Protein AF-0000000074475387 (afdb_homodimer)

Solvent-accessible surface area (backbone atoms only — not comparable to full-atom values): 8051 Å² total; per-residue (Å²): 129,79,49,63,54,54,52,52,49,52,20,47,54,42,9,58,76,60,63,52,50,71,68,19,47,33,17,33,50,15,27,47,51,39,34,39,75,70,61,61,33,48,72,68,57,44,50,54,52,51,62,69,63,63,80,66,57,60,80,75,44,47,64,36,47,31,27,44,64,62,6,40,81,81,128,129,79,49,61,55,53,52,51,51,51,20,48,55,42,9,57,75,61,64,52,50,70,67,19,48,33,17,34,50,13,26,48,51,39,35,39,75,70,59,60,33,50,70,69,57,45,49,55,53,52,62,69,63,63,79,66,58,61,79,76,44,47,64,36,47,31,27,46,64,61,6,40,79,80,128

Secondary structure (DSSP, 8-state):
---HHHHHHHHHHHHHHTT--HHHH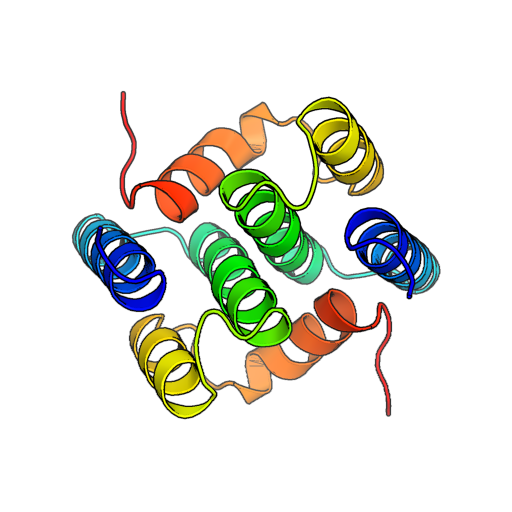HHHHHHHHHHHHTTSS-HHHHHHHHHHHT-S-THHHHHHHHHHHHSS---/---HHHHHHHHHHHHHHTT--HHHHHHHHHHHHHHHHHTSS-HHHHHHHHHHHT-S-THHHHHHHHHHHHSS---

Organism: NCBI:txid1188229

Radius of gyration: 14.06 Å; Cα contacts (8 Å, |Δi|>4): 196; chains: 2; bounding box: 32×36×33 Å

Foldseek 3Di:
DDQPLVVLVVVLVVCVVVVNDLVVLVVSLLVLVVCPVVVSDDPVSSVVSNVSSCNDDCVVCVQVVCCSPVNHDDD/DDQPLVVLVVVLVVCVVVVNDLVVLVVSLLVLVVCCVVVSDDPVSSVVSNVSSCNDDCVVCVQVVCCSPVNHDDD

pLDDT: mean 90.55, std 8.94, range [53.56, 97.25]

Structure (mmCIF, N/CA/C/O backbone):
data_AF-0000000074475387-model_v1
#
loop_
_entity.id
_entity.type
_entity.pdbx_description
1 polymer 'Uncharacterized protein'
#
loop_
_atom_site.group_PDB
_atom_site.id
_atom_site.type_symbol
_atom_site.label_atom_id
_atom_site.label_alt_id
_atom_site.label_comp_id
_atom_site.label_asym_id
_atom_site.label_entity_id
_atom_site.label_seq_id
_atom_site.pdbx_PDB_ins_code
_atom_site.Cartn_x
_atom_site.Cartn_y
_atom_site.Cartn_z
_atom_site.occupancy
_atom_site.B_iso_or_equiv
_atom_site.auth_seq_id
_atom_site.auth_comp_id
_atom_site.auth_asym_id
_atom_site.auth_atom_id
_atom_site.pdbx_PDB_model_num
ATOM 1 N N . MET A 1 1 ? 14.672 17.734 -2.783 1 54.09 1 MET A N 1
ATOM 2 C CA . MET A 1 1 ? 13.859 16.547 -3.039 1 54.09 1 MET A CA 1
ATOM 3 C C . MET A 1 1 ? 13.195 16.062 -1.757 1 54.09 1 MET A C 1
ATOM 5 O O . MET A 1 1 ? 13.867 15.867 -0.74 1 54.09 1 MET A O 1
ATOM 9 N N . ASP A 1 2 ? 11.828 16.203 -1.691 1 74.38 2 ASP A N 1
ATOM 10 C CA . ASP A 1 2 ? 11.195 15.914 -0.413 1 74.38 2 ASP A CA 1
ATOM 11 C C . ASP A 1 2 ? 11.391 14.445 -0.029 1 74.38 2 ASP A C 1
ATOM 13 O O . ASP A 1 2 ? 11.508 13.578 -0.899 1 74.38 2 ASP A O 1
ATOM 17 N N . SER A 1 3 ? 11.734 14.234 1.203 1 92.5 3 SER A N 1
ATOM 18 C CA . SER A 1 3 ? 11.867 12.867 1.689 1 92.5 3 SER A CA 1
ATOM 19 C C . SER A 1 3 ? 10.586 12.07 1.445 1 92.5 3 SER A C 1
ATOM 21 O O . SER A 1 3 ? 9.516 12.641 1.266 1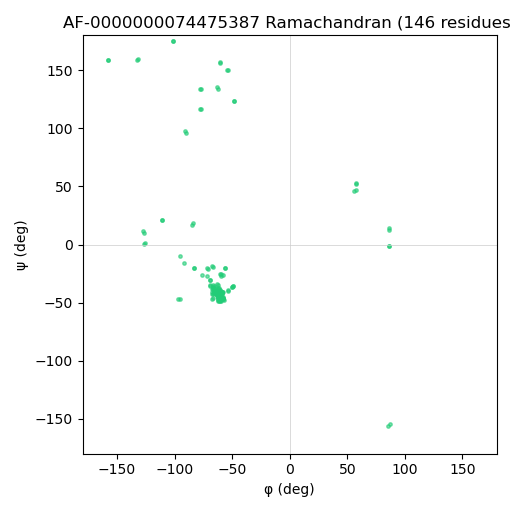 92.5 3 SER A O 1
ATOM 23 N N . VAL A 1 4 ? 10.797 10.797 1.271 1 94.94 4 VAL A N 1
ATOM 24 C CA . VAL A 1 4 ? 9.641 9.922 1.114 1 94.94 4 VAL A CA 1
ATOM 25 C C . VAL A 1 4 ? 8.641 10.18 2.236 1 94.94 4 VAL A C 1
ATOM 27 O O . VAL A 1 4 ? 7.426 10.195 2.004 1 94.94 4 VAL A O 1
ATOM 30 N N . PHE A 1 5 ? 9.156 10.453 3.42 1 96.94 5 PHE A N 1
ATOM 31 C CA . PHE A 1 5 ? 8.289 10.75 4.555 1 96.94 5 PHE A CA 1
ATOM 32 C C . PHE A 1 5 ? 7.449 11.992 4.285 1 96.94 5 PHE A C 1
ATOM 34 O O . PHE A 1 5 ? 6.234 11.992 4.5 1 96.94 5 PHE A O 1
ATOM 41 N N . ASP A 1 6 ? 8.07 12.992 3.855 1 96.25 6 ASP A N 1
ATOM 42 C CA . ASP A 1 6 ? 7.363 14.242 3.605 1 96.25 6 ASP A CA 1
ATOM 43 C C . ASP A 1 6 ? 6.297 14.07 2.529 1 96.25 6 ASP A C 1
ATOM 45 O O . ASP A 1 6 ? 5.207 14.641 2.627 1 96.25 6 ASP A O 1
ATOM 49 N N . GLU A 1 7 ? 6.625 13.328 1.502 1 95.5 7 GLU A N 1
ATOM 50 C CA . GLU A 1 7 ? 5.684 13.062 0.42 1 95.5 7 GLU A CA 1
ATOM 51 C C . GLU A 1 7 ? 4.457 12.305 0.929 1 95.5 7 GLU A C 1
ATOM 53 O O . GLU A 1 7 ? 3.322 12.672 0.615 1 95.5 7 GLU A O 1
ATOM 58 N N . LEU A 1 8 ? 4.688 11.336 1.703 1 97 8 LEU A N 1
ATOM 59 C CA . LEU A 1 8 ? 3.596 10.547 2.268 1 97 8 LEU A CA 1
ATOM 60 C C . LEU A 1 8 ? 2.762 11.383 3.23 1 97 8 LEU A C 1
ATOM 62 O O . LEU A 1 8 ? 1.532 11.305 3.223 1 97 8 LEU A O 1
ATOM 66 N N . LEU A 1 9 ? 3.494 12.133 4.012 1 97.06 9 LEU A N 1
ATOM 67 C CA . LEU A 1 9 ? 2.793 12.969 4.977 1 97.06 9 LEU A CA 1
ATOM 68 C C . LEU A 1 9 ? 1.895 13.977 4.27 1 97.06 9 LEU A C 1
ATOM 70 O O . LEU A 1 9 ? 0.731 14.148 4.641 1 97.06 9 LEU A O 1
ATOM 74 N N . GLU A 1 10 ? 2.387 14.602 3.289 1 96.19 10 GLU A N 1
ATOM 75 C CA . GLU A 1 10 ? 1.607 15.586 2.537 1 96.19 10 GLU A CA 1
ATOM 76 C C . GLU A 1 10 ? 0.391 14.938 1.882 1 96.19 10 GLU A C 1
ATOM 78 O O . GLU A 1 10 ? -0.71 15.492 1.922 1 96.19 10 GLU A O 1
ATOM 83 N N . THR A 1 11 ? 0.598 13.836 1.251 1 96.5 11 THR A N 1
ATOM 84 C CA . THR A 1 11 ? -0.496 13.109 0.614 1 96.5 11 THR A CA 1
ATOM 85 C C . THR A 1 11 ? -1.576 12.758 1.633 1 96.5 11 THR A C 1
ATOM 87 O O . THR A 1 11 ? -2.768 12.93 1.369 1 96.5 11 THR A O 1
ATOM 90 N N . LEU A 1 12 ? -1.196 12.25 2.764 1 96.81 12 LEU A N 1
ATOM 91 C CA . LEU A 1 12 ? -2.123 11.836 3.812 1 96.81 12 LEU A CA 1
ATOM 92 C C . LEU A 1 12 ? -2.932 13.023 4.32 1 96.81 12 LEU A C 1
ATOM 94 O O . LEU A 1 12 ? -4.156 12.945 4.445 1 96.81 12 LEU A O 1
ATOM 98 N N . GLU A 1 13 ? -2.234 14.07 4.594 1 96.38 13 GLU A N 1
ATOM 99 C CA . GLU A 1 13 ? -2.92 15.258 5.102 1 96.38 13 GLU A CA 1
ATOM 100 C C . GLU A 1 13 ? -3.912 15.805 4.078 1 96.38 13 GLU A C 1
ATOM 102 O O . GLU A 1 13 ? -5.031 16.188 4.434 1 96.38 13 GLU A O 1
ATOM 107 N N . THR A 1 14 ? -3.473 15.836 2.814 1 96.19 14 THR A N 1
ATOM 108 C CA . THR A 1 14 ? -4.383 16.234 1.747 1 96.19 14 THR A CA 1
ATOM 109 C C . THR A 1 14 ? -5.586 15.305 1.683 1 96.19 14 THR A C 1
ATOM 111 O O . THR A 1 14 ? -6.727 15.766 1.6 1 96.19 14 THR A O 1
ATOM 114 N N . GLY A 1 15 ? -5.336 14.016 1.697 1 95.38 15 GLY A N 1
ATOM 115 C CA . GLY A 1 15 ? -6.406 13.031 1.661 1 95.38 15 GLY A CA 1
ATOM 116 C C . GLY A 1 15 ? -7.391 13.18 2.805 1 95.38 15 GLY A C 1
ATOM 117 O O . GLY A 1 15 ? -8.602 13.102 2.6 1 95.38 15 GLY A O 1
ATOM 118 N N . LEU A 1 16 ? -6.84 13.352 3.986 1 93.81 16 LEU A N 1
ATOM 119 C CA . LEU A 1 16 ? -7.699 13.5 5.156 1 93.81 16 LEU A CA 1
ATOM 120 C C . LEU A 1 16 ? -8.555 14.758 5.055 1 93.81 16 LEU A C 1
ATOM 122 O O . LEU A 1 16 ? -9.734 14.742 5.418 1 93.81 16 LEU A O 1
ATOM 126 N N . SER A 1 17 ? -8.008 15.789 4.547 1 95 17 SER A N 1
ATOM 127 C CA . SER A 1 17 ? -8.75 17.031 4.359 1 95 17 SER A CA 1
ATOM 128 C C . SER A 1 17 ? -9.852 16.859 3.314 1 95 17 SER A C 1
ATOM 130 O O . SER A 1 17 ? -10.812 17.625 3.287 1 95 17 SER A O 1
ATOM 132 N N . HIS A 1 18 ? -9.781 15.875 2.496 1 94.25 18 HIS A N 1
ATOM 133 C CA . HIS A 1 18 ? -10.766 15.609 1.452 1 94.25 18 HIS A CA 1
ATOM 134 C C . HIS A 1 18 ? -11.57 14.352 1.764 1 94.25 18 HIS A C 1
ATOM 136 O O . HIS A 1 18 ? -12.117 13.719 0.857 1 94.25 18 HIS A O 1
ATOM 142 N N . ASN A 1 19 ? -11.617 13.953 2.955 1 92.25 19 ASN A N 1
ATOM 143 C CA . ASN A 1 19 ? -12.414 12.828 3.432 1 92.25 19 ASN A CA 1
ATOM 144 C C . ASN A 1 19 ? -12.062 11.539 2.697 1 92.25 19 ASN A C 1
ATOM 146 O O . ASN A 1 19 ? -12.945 10.836 2.205 1 92.25 19 ASN A O 1
ATOM 150 N N . MET A 1 20 ? -10.797 11.211 2.672 1 93.38 20 MET A N 1
ATOM 151 C CA . MET A 1 20 ? -10.312 9.969 2.07 1 93.38 20 MET A CA 1
ATOM 152 C C . MET A 1 20 ? -11.133 8.781 2.555 1 93.38 20 MET A C 1
ATOM 154 O O . MET A 1 20 ? -11.258 8.555 3.76 1 93.38 20 MET A O 1
ATOM 158 N N . PRO A 1 21 ? -11.672 8.094 1.581 1 91.62 21 PRO A N 1
ATOM 159 C CA . PRO A 1 21 ? -12.438 6.906 1.966 1 91.62 21 PRO A CA 1
ATOM 160 C C . PRO A 1 21 ? -11.594 5.867 2.697 1 91.62 21 PRO A C 1
ATOM 162 O O . PRO A 1 21 ? -10.375 5.809 2.506 1 91.62 21 PRO A O 1
ATOM 165 N N . GLU A 1 22 ? -12.258 5.02 3.469 1 90.44 22 GLU A N 1
ATOM 166 C CA . GLU A 1 22 ? -11.586 4.008 4.273 1 90.44 22 GLU A CA 1
ATOM 167 C C . GLU A 1 22 ? -10.758 3.068 3.396 1 90.44 22 GLU A C 1
ATOM 169 O O . GLU A 1 22 ? -9.625 2.725 3.74 1 90.44 22 GLU A O 1
ATOM 174 N N . GLN A 1 23 ? -11.312 2.676 2.297 1 90.38 23 GLN A N 1
ATOM 175 C CA . GLN A 1 23 ? -10.602 1.759 1.412 1 90.38 23 GLN A CA 1
ATOM 176 C C . GLN A 1 23 ? -9.312 2.387 0.886 1 90.38 23 GLN A C 1
ATOM 178 O O . GLN A 1 23 ? -8.305 1.7 0.72 1 90.38 23 GLN A O 1
ATOM 183 N N . ALA A 1 24 ? -9.289 3.68 0.65 1 93.81 24 ALA A N 1
ATOM 184 C CA . ALA A 1 24 ? -8.086 4.383 0.218 1 93.81 24 ALA A CA 1
ATOM 185 C C . ALA A 1 24 ? -7.051 4.441 1.34 1 93.81 24 ALA A C 1
ATOM 187 O O . ALA A 1 24 ? -5.844 4.41 1.085 1 93.81 24 ALA A O 1
ATOM 188 N N . LYS A 1 25 ? -7.59 4.461 2.518 1 94.06 25 LYS A N 1
ATOM 189 C CA . LYS A 1 25 ? -6.684 4.449 3.66 1 94.06 25 LYS A CA 1
ATOM 190 C C . LYS A 1 25 ? -5.926 3.127 3.748 1 94.06 25 LYS A C 1
ATOM 192 O O . LYS A 1 25 ? -4.754 3.102 4.125 1 94.06 25 LYS A O 1
ATOM 197 N N . PHE A 1 26 ? -6.562 2.098 3.395 1 93.94 26 PHE A N 1
ATOM 198 C CA . PHE A 1 26 ? -5.883 0.807 3.371 1 93.94 26 PHE A CA 1
ATOM 199 C C . PHE A 1 26 ? -4.793 0.786 2.305 1 93.94 26 PHE A C 1
ATOM 201 O O . PHE A 1 26 ? -3.707 0.253 2.533 1 93.94 26 PHE A O 1
ATOM 208 N N . ILE A 1 27 ? -5.141 1.374 1.186 1 95.81 27 ILE A N 1
ATOM 209 C CA . ILE A 1 27 ? -4.125 1.465 0.143 1 95.81 27 ILE A CA 1
ATOM 210 C C . ILE A 1 27 ? -2.939 2.283 0.647 1 95.81 27 ILE A C 1
ATOM 212 O O . ILE A 1 27 ? -1.784 1.896 0.46 1 95.81 27 ILE A O 1
ATOM 216 N N . PHE A 1 28 ? -3.238 3.309 1.305 1 96.69 28 PHE A N 1
ATOM 217 C CA . PHE A 1 28 ? -2.178 4.164 1.82 1 96.69 28 PHE A CA 1
ATOM 218 C C . PHE A 1 28 ? -1.34 3.426 2.857 1 96.69 28 PHE A C 1
ATOM 220 O O . PHE A 1 28 ? -0.122 3.607 2.924 1 96.69 28 PHE A O 1
ATOM 227 N N . LEU A 1 29 ? -1.982 2.6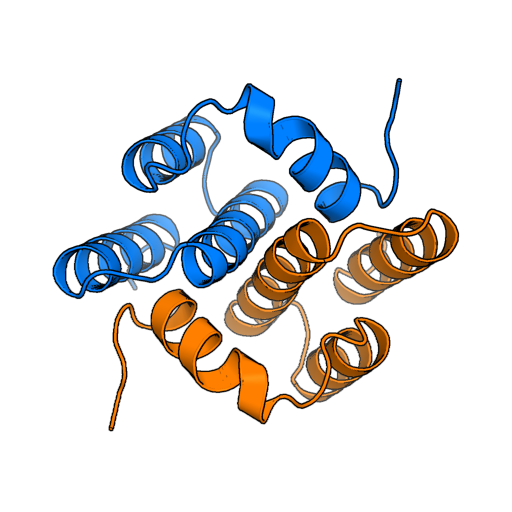64 3.688 1 95.81 29 LEU A N 1
ATOM 228 C CA . LEU A 1 29 ? -1.258 1.839 4.648 1 95.81 29 LEU A CA 1
ATOM 229 C C . LEU A 1 29 ? -0.23 0.96 3.943 1 95.81 29 LEU A C 1
ATOM 231 O O . LEU A 1 29 ? 0.884 0.779 4.441 1 95.81 29 LEU A O 1
ATOM 235 N N . GLY A 1 30 ? -0.582 0.446 2.832 1 96.38 30 GLY A N 1
ATOM 236 C CA . GLY A 1 30 ? 0.351 -0.335 2.033 1 96.38 30 GLY A CA 1
ATOM 237 C C . GLY A 1 30 ? 1.567 0.457 1.594 1 96.38 30 GLY A C 1
ATOM 238 O O . GLY A 1 30 ? 2.686 -0.063 1.594 1 96.38 30 GLY A O 1
ATOM 239 N N . ARG A 1 31 ? 1.316 1.689 1.212 1 97.25 31 ARG A N 1
ATOM 240 C CA . ARG A 1 31 ? 2.426 2.555 0.825 1 97.25 31 ARG A CA 1
ATOM 241 C C . ARG A 1 31 ? 3.391 2.762 1.988 1 97.25 31 ARG A C 1
ATOM 243 O O . ARG A 1 31 ? 4.609 2.697 1.812 1 97.25 31 ARG A O 1
ATOM 250 N N . ILE A 1 32 ? 2.846 2.969 3.119 1 96.19 32 ILE A N 1
ATOM 251 C CA . ILE A 1 32 ? 3.658 3.158 4.316 1 96.19 32 ILE A CA 1
ATOM 252 C C . ILE A 1 32 ? 4.504 1.913 4.566 1 96.19 32 ILE A C 1
ATOM 254 O O . ILE A 1 32 ? 5.719 2.01 4.77 1 96.19 32 ILE A O 1
ATOM 258 N N . PHE A 1 33 ? 3.883 0.812 4.52 1 95.31 33 PHE A N 1
ATOM 259 C CA . PHE A 1 33 ? 4.559 -0.449 4.801 1 95.31 33 PHE A CA 1
ATOM 260 C C . PHE A 1 33 ? 5.68 -0.697 3.799 1 95.31 33 PHE A C 1
ATOM 262 O O . PHE A 1 33 ? 6.773 -1.123 4.176 1 95.31 33 PHE A O 1
ATOM 269 N N . GLU A 1 34 ? 5.414 -0.444 2.555 1 96.56 34 GLU A N 1
ATOM 270 C CA . GLU A 1 34 ? 6.426 -0.67 1.529 1 96.56 34 GLU A CA 1
ATOM 271 C C . GLU A 1 34 ? 7.605 0.282 1.7 1 96.56 34 GLU A C 1
ATOM 273 O O . GLU A 1 34 ? 8.766 -0.129 1.589 1 96.56 34 GLU A O 1
ATOM 278 N N . ALA A 1 35 ? 7.332 1.501 1.996 1 96.5 35 ALA A N 1
ATOM 279 C CA . ALA A 1 35 ? 8.391 2.48 2.236 1 96.5 35 ALA A CA 1
ATOM 280 C C . ALA A 1 35 ? 9.25 2.078 3.43 1 96.5 35 ALA A C 1
ATOM 282 O O . ALA A 1 35 ? 10.469 2.24 3.406 1 96.5 35 ALA A O 1
ATOM 283 N N . LEU A 1 36 ? 8.594 1.532 4.414 1 95.94 36 LEU A N 1
ATOM 284 C CA . LEU A 1 36 ? 9.305 1.063 5.602 1 95.94 36 LEU A CA 1
ATOM 285 C C . LEU A 1 36 ? 10.195 -0.13 5.266 1 95.94 36 LEU A C 1
ATOM 287 O O . LEU A 1 36 ? 11.359 -0.169 5.656 1 95.94 36 LEU A O 1
ATOM 291 N N . SER A 1 37 ? 9.609 -1.021 4.559 1 93.69 37 SER A N 1
ATOM 292 C CA . SER A 1 37 ? 10.32 -2.242 4.203 1 93.69 37 SER A CA 1
ATOM 293 C C . SER A 1 37 ? 11.57 -1.936 3.387 1 93.69 37 SER A C 1
ATOM 295 O O . SER A 1 37 ? 12.562 -2.666 3.459 1 93.69 37 SER A O 1
ATOM 297 N N . ARG A 1 38 ? 11.516 -0.812 2.721 1 94.12 38 ARG A N 1
ATOM 298 C CA . ARG A 1 38 ? 12.625 -0.447 1.844 1 94.12 38 ARG A CA 1
ATOM 299 C C . ARG A 1 38 ? 13.609 0.468 2.562 1 94.12 38 ARG A C 1
ATOM 301 O O . ARG A 1 38 ? 14.656 0.814 2.012 1 94.12 38 ARG A O 1
ATOM 308 N N . GLY A 1 39 ? 13.219 0.913 3.688 1 93.62 39 GLY A N 1
ATOM 309 C CA . GLY A 1 39 ? 14.102 1.755 4.477 1 93.62 39 GLY A CA 1
ATOM 310 C C . GLY A 1 39 ? 14.008 3.225 4.113 1 93.62 39 GLY A C 1
ATOM 311 O O . GLY A 1 39 ? 14.883 4.016 4.477 1 93.62 39 GLY A O 1
ATOM 312 N N . ASP A 1 40 ? 12.953 3.568 3.375 1 95.62 40 ASP A N 1
ATOM 313 C CA . ASP A 1 40 ? 12.758 4.961 2.982 1 95.62 40 ASP A CA 1
ATOM 314 C C . ASP A 1 40 ? 12.234 5.793 4.152 1 95.62 40 ASP A C 1
ATOM 316 O O . ASP A 1 40 ? 12.391 7.016 4.168 1 95.62 40 ASP A O 1
ATOM 320 N N . ILE A 1 41 ? 11.586 5.105 5.008 1 97 41 ILE A N 1
ATOM 321 C CA . ILE A 1 41 ? 11.156 5.703 6.27 1 97 41 ILE A CA 1
ATOM 322 C C . ILE A 1 41 ? 11.508 4.77 7.426 1 97 41 ILE A C 1
ATOM 324 O O . ILE A 1 41 ? 11.742 3.576 7.219 1 97 41 ILE A O 1
ATOM 328 N N . ASP A 1 42 ? 11.578 5.352 8.57 1 97.06 42 ASP A N 1
ATOM 329 C CA . ASP A 1 42 ? 11.875 4.512 9.719 1 97.06 42 ASP A CA 1
ATOM 330 C C . ASP A 1 42 ? 10.609 4.195 10.516 1 97.06 42 ASP A C 1
ATOM 332 O O . ASP A 1 42 ? 9.516 4.625 10.156 1 97.06 42 ASP A O 1
ATOM 336 N N . ASN A 1 43 ? 10.805 3.352 11.508 1 96.44 43 ASN A N 1
ATOM 337 C CA . ASN A 1 43 ? 9.672 2.873 12.289 1 96.44 43 ASN A CA 1
ATOM 338 C C . ASN A 1 43 ? 8.906 4.027 12.93 1 96.44 43 ASN A C 1
ATOM 340 O O . ASN A 1 43 ? 7.68 4.004 12.992 1 96.44 43 ASN A O 1
ATOM 344 N N . LYS A 1 44 ? 9.656 4.969 13.422 1 97.06 44 LYS A N 1
ATOM 345 C CA . LYS A 1 44 ? 9.016 6.117 14.062 1 97.06 44 LYS A CA 1
ATOM 346 C C . LYS A 1 44 ? 8.141 6.883 13.07 1 97.06 44 LYS A C 1
ATOM 348 O O . LYS A 1 44 ? 7.012 7.254 13.383 1 97.06 44 LYS A O 1
ATOM 353 N N . GLN A 1 45 ? 8.719 7.086 11.938 1 97.12 45 GLN A N 1
ATOM 354 C CA . GLN A 1 45 ? 8 7.773 10.867 1 97.12 45 GLN A CA 1
ATOM 355 C C . GLN A 1 45 ? 6.77 6.977 10.438 1 97.12 45 GLN A C 1
ATOM 357 O O . GLN A 1 45 ? 5.695 7.547 10.242 1 97.12 45 GLN A O 1
ATOM 362 N N . ALA A 1 46 ? 6.906 5.719 10.297 1 95.62 46 ALA A N 1
ATOM 363 C CA . ALA A 1 46 ? 5.793 4.855 9.914 1 95.62 46 ALA A CA 1
ATOM 364 C C . ALA A 1 46 ? 4.66 4.934 10.93 1 95.62 46 ALA A C 1
ATOM 366 O O . ALA A 1 46 ? 3.492 5.07 10.562 1 95.62 46 ALA A O 1
ATOM 367 N N . ILE A 1 47 ? 5.008 4.883 12.188 1 93.94 47 ILE A N 1
ATOM 368 C CA . ILE A 1 47 ? 4.023 4.934 13.266 1 93.94 47 ILE A CA 1
ATOM 369 C C . ILE A 1 47 ? 3.277 6.266 13.219 1 93.94 47 ILE A C 1
ATOM 371 O O . ILE A 1 47 ? 2.057 6.305 13.391 1 93.94 47 ILE A O 1
ATOM 375 N N . GLN A 1 48 ? 3.969 7.301 13.031 1 95.12 48 GLN A N 1
ATOM 376 C CA . GLN A 1 48 ? 3.346 8.617 12.938 1 95.12 48 GLN A CA 1
ATOM 377 C C . GLN A 1 48 ? 2.309 8.656 11.82 1 95.12 48 GLN A C 1
ATOM 379 O O . GLN A 1 48 ? 1.212 9.188 12 1 95.12 48 GLN A O 1
ATOM 384 N N . LEU A 1 49 ? 2.643 8.188 10.703 1 95.69 49 LEU A N 1
ATOM 385 C CA . LEU A 1 49 ? 1.736 8.164 9.555 1 95.69 49 LEU A CA 1
ATOM 386 C C . LEU A 1 49 ? 0.527 7.281 9.844 1 95.69 49 LEU A C 1
ATOM 388 O O . LEU A 1 49 ? -0.606 7.652 9.531 1 95.69 49 LEU A O 1
ATOM 392 N N . GLU A 1 50 ? 0.75 6.117 10.438 1 93.38 50 GLU A N 1
ATOM 393 C CA . GLU A 1 50 ? -0.329 5.188 10.75 1 93.38 50 GLU A CA 1
ATOM 394 C C . GLU A 1 50 ? -1.321 5.805 11.734 1 93.38 50 GLU A C 1
ATOM 396 O O . GLU A 1 50 ? -2.533 5.625 11.594 1 93.38 50 GLU A O 1
ATOM 401 N N . GLU A 1 51 ? -0.815 6.41 12.703 1 91.88 51 GLU A N 1
ATOM 402 C CA . GLU A 1 51 ? -1.673 7.062 13.688 1 91.88 51 GLU A CA 1
ATOM 403 C C . GLU A 1 51 ? -2.562 8.117 13.031 1 91.88 51 GLU A C 1
ATOM 405 O O . GLU A 1 51 ? -3.742 8.234 13.367 1 91.88 51 GLU A O 1
ATOM 410 N N . LYS A 1 52 ? -2 8.812 12.156 1 93.62 52 LYS A N 1
ATOM 411 C CA . LYS A 1 52 ? -2.756 9.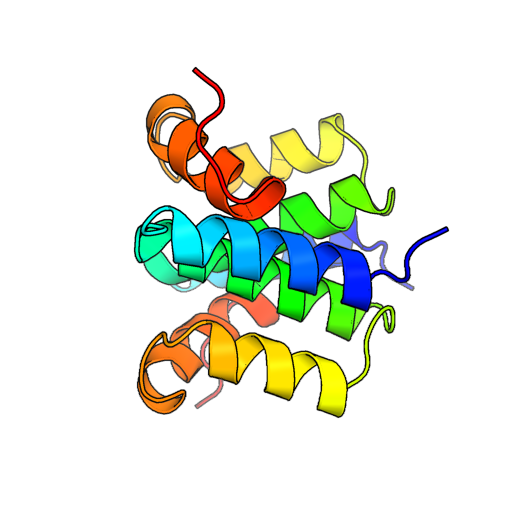867 11.477 1 93.62 52 LYS A CA 1
ATOM 412 C C . LYS A 1 52 ? -3.82 9.273 10.562 1 93.62 52 LYS A C 1
ATOM 414 O O . LYS A 1 52 ? -4.859 9.891 10.32 1 93.62 52 LYS A O 1
ATOM 419 N N . LEU A 1 53 ? -3.5 8.156 9.984 1 92.06 53 LEU A N 1
ATOM 420 C CA . LEU A 1 53 ? -4.402 7.477 9.062 1 92.06 53 LEU A CA 1
ATOM 421 C C . LEU A 1 53 ? -5.719 7.121 9.75 1 92.06 53 LEU A C 1
ATOM 423 O O . LEU A 1 53 ? -6.754 6.996 9.094 1 92.06 53 LEU A O 1
ATOM 427 N N . ALA A 1 54 ? -5.844 6.926 10.977 1 82.19 54 ALA A N 1
ATOM 428 C CA . ALA A 1 54 ? -7.047 6.742 11.789 1 82.19 54 ALA A CA 1
ATOM 429 C C . ALA A 1 54 ? -7.875 5.562 11.281 1 82.19 54 ALA A C 1
ATOM 431 O O . ALA A 1 54 ? -9.078 5.691 11.07 1 82.19 54 ALA A O 1
ATOM 432 N N . LEU A 1 55 ? -7.223 4.461 11.031 1 85.19 55 LEU A N 1
ATOM 433 C CA . LEU A 1 55 ? -7.93 3.252 10.617 1 85.19 55 LEU A CA 1
ATOM 434 C C . LEU A 1 55 ? -8.438 2.48 11.828 1 85.19 55 LEU A C 1
ATOM 436 O O . LEU A 1 55 ? -8.922 1.355 11.695 1 85.19 55 LEU A O 1
ATOM 440 N N . GLY A 1 56 ? -8.492 3.068 12.922 1 74.56 56 GLY A N 1
ATOM 441 C CA . GLY A 1 56 ? -8.906 2.371 14.125 1 74.56 56 GLY A CA 1
ATOM 442 C C . GLY A 1 56 ? -7.766 1.668 14.836 1 74.56 56 GLY A C 1
ATOM 443 O O . GLY A 1 56 ? -6.602 2.039 14.664 1 74.56 56 GLY A O 1
ATOM 444 N N . GLU A 1 57 ? -8.141 0.683 15.547 1 72.5 57 GLU A N 1
ATOM 445 C CA . GLU A 1 57 ? -7.109 -0.023 16.297 1 72.5 57 GLU A CA 1
ATOM 446 C C . GLU A 1 57 ? -6.305 -0.958 15.398 1 72.5 57 GLU A C 1
ATOM 448 O O . GLU A 1 57 ? -6.867 -1.617 14.523 1 72.5 57 GLU A O 1
ATOM 453 N N . ARG A 1 58 ? -5.043 -0.852 15.594 1 71.06 58 ARG A N 1
ATOM 454 C CA . ARG A 1 58 ? -4.121 -1.657 14.797 1 71.06 58 ARG A CA 1
ATOM 455 C C . ARG A 1 58 ? -4.535 -3.123 14.789 1 71.06 58 ARG A C 1
ATOM 457 O O . ARG A 1 58 ? -4.418 -3.805 13.773 1 71.06 58 ARG A O 1
ATOM 464 N N . LYS A 1 59 ? -5.027 -3.461 15.922 1 74.31 59 LYS A N 1
ATOM 465 C CA . LYS A 1 59 ? -5.453 -4.852 16.047 1 74.31 59 LYS A CA 1
ATOM 466 C C . LYS A 1 59 ? -6.473 -5.215 14.969 1 74.31 59 LYS A C 1
ATOM 468 O O . LYS A 1 59 ? -6.527 -6.363 14.523 1 74.31 59 LYS A O 1
ATOM 473 N N . GLN A 1 60 ? -7.027 -4.223 14.484 1 75.44 60 GLN A N 1
ATOM 474 C CA . GLN A 1 60 ? -8.109 -4.461 13.531 1 75.44 60 GLN A CA 1
ATOM 475 C C . GLN A 1 60 ? -7.562 -4.715 12.133 1 75.44 60 GLN A C 1
ATOM 477 O O . GLN A 1 60 ? -8.227 -5.344 11.305 1 75.44 60 GLN A O 1
ATOM 482 N N . TYR A 1 61 ? -6.281 -4.227 12.023 1 83.44 61 TYR A N 1
ATOM 483 C CA . TYR A 1 61 ? -5.82 -4.414 10.656 1 83.44 61 TYR A CA 1
ATOM 484 C C . TYR A 1 61 ? -4.484 -5.152 10.625 1 83.44 61 TYR A C 1
ATOM 486 O O . TYR A 1 61 ? -3.863 -5.277 9.57 1 83.44 61 TYR A O 1
ATOM 494 N N . GLU A 1 62 ? -4.125 -5.633 11.766 1 85.88 62 GLU A N 1
ATOM 495 C CA . GLU A 1 62 ? -2.881 -6.391 11.844 1 85.88 62 GLU A CA 1
ATOM 496 C C . GLU A 1 62 ? -2.934 -7.641 10.969 1 85.88 62 GLU A C 1
ATOM 498 O O . GLU A 1 62 ? -1.953 -7.98 10.305 1 85.88 62 GLU A O 1
ATOM 503 N N . ILE A 1 63 ? -4.062 -8.258 11.078 1 87.44 63 ILE A N 1
ATOM 504 C CA . ILE A 1 63 ? -4.246 -9.461 10.273 1 87.44 63 ILE A CA 1
ATOM 505 C C . ILE A 1 63 ? -4.133 -9.117 8.789 1 87.44 63 ILE A C 1
ATOM 507 O O . ILE A 1 63 ? -3.496 -9.836 8.023 1 87.44 63 ILE A O 1
ATOM 511 N N . LEU A 1 64 ? -4.652 -8.008 8.406 1 91.88 64 LEU A N 1
ATOM 512 C CA . LEU A 1 64 ? -4.609 -7.562 7.023 1 91.88 64 LEU A CA 1
ATOM 513 C C . LEU A 1 64 ? -3.178 -7.246 6.598 1 91.88 64 LEU A C 1
ATOM 515 O O . LEU A 1 64 ? -2.762 -7.594 5.492 1 91.88 64 LEU A O 1
ATOM 519 N N . LEU A 1 65 ? -2.455 -6.703 7.531 1 91.25 65 LEU A N 1
ATOM 520 C CA . LEU A 1 65 ? -1.063 -6.363 7.262 1 91.25 65 LEU A CA 1
ATOM 521 C C . LEU A 1 65 ? -0.226 -7.625 7.059 1 91.25 65 LEU A C 1
ATOM 523 O O . LEU A 1 65 ? 0.67 -7.648 6.211 1 91.25 65 LEU A O 1
ATOM 527 N N . GLN A 1 66 ? -0.522 -8.586 7.812 1 91.81 66 GLN A N 1
ATOM 528 C CA . GLN A 1 66 ? 0.217 -9.836 7.672 1 91.81 66 GLN A CA 1
ATOM 529 C C . GLN A 1 66 ? -0.006 -10.453 6.293 1 91.81 66 GLN A C 1
ATOM 531 O O . GLN A 1 66 ? 0.949 -10.867 5.629 1 91.81 66 GLN A O 1
ATOM 536 N N . TYR A 1 67 ? -1.179 -10.43 5.883 1 91.88 67 TYR A N 1
ATOM 537 C CA . TYR A 1 67 ? -1.477 -10.914 4.539 1 91.88 67 TYR A CA 1
ATOM 538 C C . TYR A 1 67 ? -0.744 -10.094 3.486 1 91.88 67 TYR A C 1
ATOM 540 O O . TYR A 1 67 ? -0.152 -10.648 2.559 1 91.88 67 TYR A O 1
ATOM 548 N N . ALA A 1 68 ? -0.81 -8.828 3.672 1 92.88 68 ALA A N 1
ATOM 549 C CA . ALA A 1 68 ? -0.233 -7.926 2.676 1 92.88 68 ALA A CA 1
ATOM 550 C C . ALA A 1 68 ? 1.292 -7.984 2.701 1 92.88 68 ALA A C 1
ATOM 552 O O . ALA A 1 68 ? 1.95 -7.625 1.724 1 92.88 68 ALA A O 1
ATOM 553 N N . SER A 1 69 ? 1.851 -8.438 3.799 1 92.19 69 SER A N 1
ATOM 554 C CA . SER A 1 69 ? 3.299 -8.438 3.979 1 92.19 69 SER A CA 1
ATOM 555 C C . SER A 1 69 ? 3.906 -9.781 3.607 1 92.19 69 SER A C 1
ATOM 557 O O . SER A 1 69 ? 4.949 -9.844 2.953 1 92.19 69 SER A O 1
ATOM 559 N N . ILE A 1 70 ? 3.24 -10.82 4.129 1 88.38 70 ILE A N 1
ATOM 560 C CA . ILE A 1 70 ? 3.908 -12.102 3.928 1 88.38 70 ILE A CA 1
ATOM 561 C C . ILE A 1 70 ? 2.943 -13.094 3.279 1 88.38 70 ILE A C 1
ATOM 563 O O . ILE A 1 70 ? 3.299 -14.25 3.037 1 88.38 70 ILE A O 1
ATOM 567 N N . GLY A 1 71 ? 1.731 -12.664 3 1 90.25 71 GLY A N 1
ATOM 568 C CA . GLY A 1 71 ? 0.809 -13.469 2.211 1 90.25 71 GLY A CA 1
ATOM 569 C C . GLY A 1 71 ? 0.016 -14.453 3.043 1 90.25 71 GLY A C 1
ATOM 570 O O . GLY A 1 71 ? -0.769 -15.242 2.506 1 90.25 71 GLY A O 1
ATOM 571 N N . GLN A 1 72 ? 0.327 -14.406 4.293 1 84.44 72 GLN A N 1
ATOM 572 C CA . GLN A 1 72 ? -0.415 -15.344 5.121 1 84.44 72 GLN A CA 1
ATOM 573 C C . GLN A 1 72 ? -0.432 -14.898 6.582 1 84.44 72 GLN A C 1
ATOM 575 O O . GLN A 1 72 ? 0.342 -14.031 6.98 1 84.44 72 GLN A O 1
ATOM 580 N N . LEU A 1 73 ? -1.513 -15.508 7.277 1 81.62 73 LEU A N 1
ATOM 581 C CA . LEU A 1 73 ? -1.56 -15.273 8.719 1 81.62 73 LEU A CA 1
ATOM 582 C C . LEU A 1 73 ? -0.55 -16.156 9.445 1 81.62 73 LEU A C 1
ATOM 584 O O . LEU A 1 73 ? -0.479 -17.359 9.195 1 81.62 73 LEU A O 1
ATOM 588 N N . ILE A 1 74 ? 0.331 -15.391 10.023 1 71.31 74 ILE A N 1
ATOM 589 C CA . ILE A 1 74 ? 1.182 -16.188 10.906 1 71.31 74 ILE A CA 1
ATOM 590 C C . ILE A 1 74 ? 0.589 -16.219 12.312 1 71.31 74 ILE A C 1
ATOM 592 O O . ILE A 1 74 ? 0.322 -15.164 12.898 1 71.31 74 ILE A O 1
ATOM 596 N N . LEU A 1 75 ? -0.154 -17.328 12.633 1 57.31 75 LEU A N 1
ATOM 597 C CA . LEU A 1 75 ? -0.669 -17.562 13.977 1 57.31 75 LEU A CA 1
ATOM 598 C C . LEU A 1 75 ? 0.465 -17.594 14.992 1 57.31 75 LEU A C 1
ATOM 600 O O . LEU A 1 75 ? 1.584 -18 14.672 1 57.31 75 LEU A O 1
ATOM 604 N N . MET B 1 1 ? 19.719 -11.609 -4.02 1 53.56 1 MET B N 1
ATOM 605 C CA . MET B 1 1 ? 18.719 -10.742 -3.406 1 53.56 1 MET B CA 1
ATOM 606 C C . MET B 1 1 ? 17.516 -10.57 -4.324 1 53.56 1 MET B C 1
ATOM 608 O O . MET B 1 1 ? 17.656 -10.219 -5.496 1 53.56 1 MET B O 1
ATOM 612 N N . ASP B 1 2 ? 16.344 -11.172 -3.891 1 73.56 2 ASP B N 1
ATOM 613 C CA . ASP B 1 2 ? 15.227 -11.18 -4.82 1 73.56 2 ASP B CA 1
ATOM 614 C C . ASP B 1 2 ? 14.781 -9.758 -5.152 1 73.56 2 ASP B C 1
ATOM 616 O O . ASP B 1 2 ? 14.914 -8.852 -4.328 1 73.56 2 ASP B O 1
ATOM 620 N N . SER B 1 3 ? 14.578 -9.523 -6.414 1 92.75 3 SER B N 1
ATOM 621 C CA . SER B 1 3 ? 14.055 -8.219 -6.816 1 92.75 3 SER B CA 1
ATOM 622 C C . SER B 1 3 ? 12.773 -7.875 -6.059 1 92.75 3 SER B C 1
ATOM 624 O O . SER B 1 3 ? 12.109 -8.766 -5.527 1 92.75 3 SER B O 1
ATOM 626 N N . VAL B 1 4 ? 12.609 -6.605 -5.879 1 95.38 4 VAL B N 1
ATOM 627 C CA . VAL B 1 4 ? 11.375 -6.156 -5.242 1 95.38 4 VAL B CA 1
ATOM 628 C C . VAL B 1 4 ? 10.172 -6.797 -5.93 1 95.38 4 VAL B C 1
ATOM 630 O O . VAL B 1 4 ? 9.219 -7.215 -5.266 1 95.38 4 VAL B O 1
ATOM 633 N N . PHE B 1 5 ? 10.281 -6.938 -7.242 1 97.19 5 PHE B N 1
ATOM 634 C CA . PHE B 1 5 ? 9.203 -7.57 -7.992 1 97.19 5 PHE B CA 1
ATOM 635 C C . PHE B 1 5 ? 8.984 -9.008 -7.523 1 97.19 5 PHE B C 1
ATOM 637 O O . PHE B 1 5 ? 7.852 -9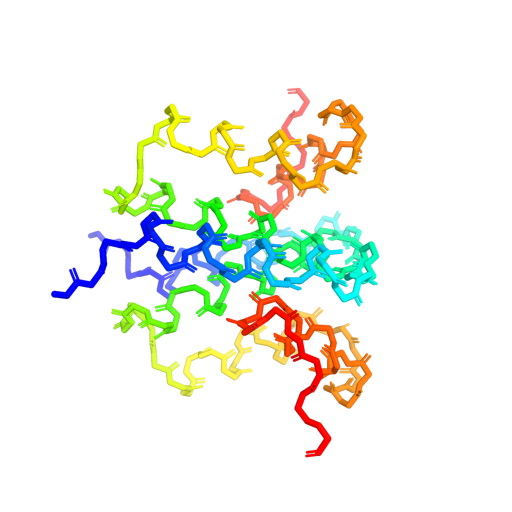.414 -7.277 1 97.19 5 PHE B O 1
ATOM 644 N N . ASP B 1 6 ? 10.016 -9.711 -7.418 1 96.56 6 ASP B N 1
ATOM 645 C CA . ASP B 1 6 ? 9.914 -11.109 -7.02 1 96.56 6 ASP B CA 1
ATOM 646 C C . ASP B 1 6 ? 9.328 -11.242 -5.613 1 96.56 6 ASP B C 1
ATOM 648 O O . ASP B 1 6 ? 8.539 -12.148 -5.344 1 96.56 6 ASP B O 1
ATOM 652 N N . GLU B 1 7 ? 9.742 -10.359 -4.723 1 95.94 7 GLU B N 1
ATOM 653 C CA . GLU B 1 7 ? 9.242 -10.359 -3.354 1 95.94 7 GLU B CA 1
ATOM 654 C C . GLU B 1 7 ? 7.734 -10.102 -3.32 1 95.94 7 GLU B C 1
ATOM 656 O O . GLU B 1 7 ? 6.992 -10.812 -2.641 1 95.94 7 GLU B O 1
ATOM 661 N N . LEU B 1 8 ? 7.324 -9.172 -4.059 1 97.19 8 LEU B N 1
ATOM 662 C CA . LEU B 1 8 ? 5.906 -8.828 -4.117 1 97.19 8 LEU B CA 1
ATOM 663 C C . LEU B 1 8 ? 5.105 -9.953 -4.77 1 97.19 8 LEU B C 1
ATOM 665 O O . LEU B 1 8 ? 4.008 -10.289 -4.312 1 97.19 8 LEU B O 1
ATOM 669 N N . LEU B 1 9 ? 5.684 -10.453 -5.816 1 97.19 9 LEU B N 1
ATOM 670 C CA . LEU B 1 9 ? 5 -11.531 -6.52 1 97.19 9 LEU B CA 1
ATOM 671 C C . LEU B 1 9 ? 4.816 -12.742 -5.609 1 97.19 9 LEU B C 1
ATOM 673 O O . LEU B 1 9 ? 3.727 -13.312 -5.543 1 97.19 9 LEU B O 1
ATOM 677 N N . GLU B 1 10 ? 5.812 -13.094 -4.918 1 96.38 10 GLU B N 1
ATOM 678 C CA . GLU B 1 10 ? 5.738 -14.234 -4.008 1 96.38 10 GLU B CA 1
ATOM 679 C C . GLU B 1 10 ? 4.707 -14 -2.908 1 96.38 10 GLU B C 1
ATOM 681 O O . GLU B 1 10 ? 3.924 -14.891 -2.58 1 96.38 10 GLU B O 1
ATOM 686 N N . THR B 1 11 ? 4.754 -12.852 -2.314 1 96.62 11 THR B N 1
ATOM 687 C CA . THR B 1 11 ? 3.795 -12.508 -1.272 1 96.62 11 THR B CA 1
ATOM 688 C C . THR B 1 11 ? 2.367 -12.594 -1.803 1 96.62 11 THR B C 1
ATOM 690 O O . THR B 1 11 ? 1.487 -13.148 -1.141 1 96.62 11 THR B O 1
ATOM 693 N N . LEU B 1 12 ? 2.123 -12.055 -2.955 1 96.88 12 LEU B N 1
ATOM 694 C CA . LEU B 1 12 ? 0.798 -12.047 -3.564 1 96.88 12 LEU B CA 1
ATOM 695 C C . LEU B 1 12 ? 0.308 -13.461 -3.828 1 96.88 12 LEU B C 1
ATOM 697 O O . LEU B 1 12 ? -0.829 -13.805 -3.496 1 96.88 12 LEU B O 1
ATOM 701 N N . GLU B 1 13 ? 1.152 -14.219 -4.414 1 96.44 13 GLU B N 1
ATOM 702 C CA . GLU B 1 13 ? 0.768 -15.594 -4.727 1 96.44 13 GLU B CA 1
ATOM 703 C C . GLU B 1 13 ? 0.463 -16.391 -3.455 1 96.44 13 GLU B C 1
ATOM 705 O O . GLU B 1 13 ? -0.507 -17.141 -3.408 1 96.44 13 GLU B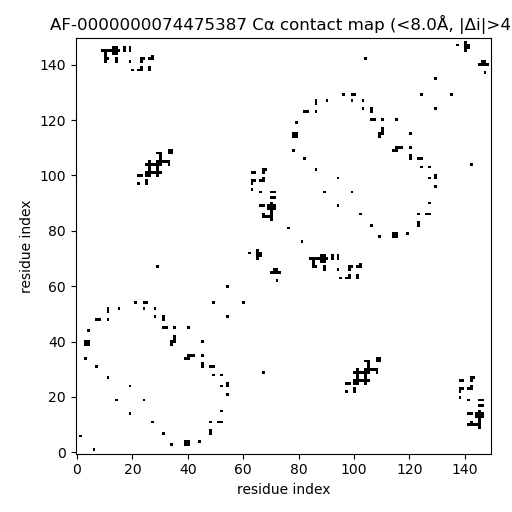 O 1
ATOM 710 N N . THR B 1 14 ? 1.312 -16.188 -2.438 1 96.25 14 THR B N 1
ATOM 711 C CA . THR B 1 14 ? 1.041 -16.812 -1.144 1 96.25 14 THR B CA 1
ATOM 712 C C . THR B 1 14 ? -0.297 -16.328 -0.586 1 96.25 14 THR B C 1
ATOM 714 O O . THR B 1 14 ? -1.105 -17.141 -0.124 1 96.25 14 THR B O 1
ATOM 717 N N . GLY B 1 15 ? -0.524 -15.047 -0.595 1 95.38 15 GLY B N 1
ATOM 718 C CA . GLY B 1 15 ? -1.772 -14.477 -0.11 1 95.38 15 GLY B CA 1
ATOM 719 C C . GLY B 1 15 ? -2.994 -15.016 -0.83 1 95.38 15 GLY B C 1
ATOM 720 O O . GLY B 1 15 ? -4 -15.336 -0.197 1 95.38 15 GLY B O 1
ATOM 721 N N . LEU B 1 16 ? -2.879 -15.078 -2.146 1 93.88 16 LEU B N 1
ATOM 722 C CA . LEU B 1 16 ? -4 -15.57 -2.938 1 93.88 16 LEU B CA 1
ATOM 723 C C . LEU B 1 16 ? -4.281 -17.031 -2.621 1 93.88 16 LEU B C 1
ATOM 725 O O . LEU B 1 16 ? -5.445 -17.438 -2.545 1 93.88 16 LEU B O 1
ATOM 729 N N . SER B 1 17 ? -3.275 -17.766 -2.412 1 94.94 17 SER B N 1
ATOM 730 C CA . SER B 1 17 ? -3.441 -19.172 -2.057 1 94.94 17 SER B CA 1
ATOM 731 C C . SER B 1 17 ? -4.078 -19.328 -0.679 1 94.94 17 SER B C 1
ATOM 733 O O . SER B 1 17 ? -4.645 -20.375 -0.36 1 94.94 17 SER B O 1
ATOM 735 N N . HIS B 1 18 ? -4.062 -18.328 0.132 1 94.19 18 HIS B N 1
ATOM 736 C CA . HIS B 1 18 ? -4.629 -18.344 1.477 1 94.19 18 HIS B CA 1
ATOM 737 C C . HIS B 1 18 ? -5.867 -17.453 1.564 1 94.19 18 HIS B C 1
ATOM 739 O O . HIS B 1 18 ? -6.227 -17 2.648 1 94.19 18 HIS B O 1
ATOM 745 N N . ASN B 1 19 ? -6.48 -17.172 0.497 1 92.19 19 ASN B N 1
ATOM 746 C CA . ASN B 1 19 ? -7.723 -16.422 0.42 1 92.19 19 ASN B CA 1
ATOM 747 C C . ASN B 1 19 ? -7.586 -15.047 1.068 1 92.19 19 ASN B C 1
ATOM 749 O O . ASN B 1 19 ? -8.406 -14.656 1.899 1 92.19 19 ASN B O 1
ATOM 753 N N . MET B 1 20 ? -6.566 -14.312 0.658 1 93.25 20 MET B N 1
ATOM 754 C CA . MET B 1 20 ? -6.348 -12.953 1.134 1 93.25 20 MET B CA 1
ATOM 755 C C . MET B 1 20 ? -7.633 -12.133 1.062 1 93.25 20 MET B C 1
ATOM 757 O O . MET B 1 20 ? -8.25 -12.031 -0.001 1 93.25 20 MET B O 1
ATOM 761 N N . PRO B 1 21 ? -7.988 -11.609 2.219 1 91.56 21 PRO B N 1
ATOM 762 C CA . PRO B 1 21 ? -9.195 -10.773 2.221 1 91.56 21 PRO B CA 1
ATOM 763 C C . PRO B 1 21 ? -9.07 -9.555 1.31 1 91.56 21 PRO B C 1
ATOM 765 O O . PRO B 1 21 ? -7.961 -9.078 1.059 1 91.56 21 PRO B O 1
ATOM 768 N N . GLU B 1 22 ? -10.203 -9.039 0.872 1 90.44 22 GLU B N 1
ATOM 769 C CA . GLU B 1 22 ? -10.242 -7.914 -0.054 1 90.44 22 GLU B CA 1
ATOM 770 C C . GLU B 1 22 ? -9.531 -6.695 0.529 1 90.44 22 GLU B C 1
ATOM 772 O O . GLU B 1 22 ? -8.789 -6.008 -0.175 1 90.44 22 GLU B O 1
ATOM 777 N N . GLN B 1 23 ? -9.75 -6.445 1.781 1 90.38 23 GLN B N 1
ATOM 778 C CA . GLN B 1 23 ? -9.125 -5.289 2.41 1 90.38 23 GLN B CA 1
ATOM 779 C C . GLN B 1 23 ? -7.602 -5.418 2.398 1 90.38 23 GLN B C 1
ATOM 781 O O . GLN B 1 23 ? -6.891 -4.422 2.238 1 90.38 23 GLN B O 1
ATOM 786 N N . ALA B 1 24 ? -7.059 -6.613 2.525 1 93.69 24 ALA B N 1
ATOM 787 C CA . ALA B 1 24 ? -5.617 -6.844 2.445 1 93.69 24 ALA B CA 1
ATOM 788 C C . ALA B 1 24 ? -5.102 -6.621 1.025 1 93.69 24 ALA B C 1
ATOM 790 O O . ALA B 1 24 ? -3.975 -6.168 0.831 1 93.69 24 ALA B O 1
ATOM 791 N N . LYS B 1 25 ? -5.988 -6.906 0.124 1 94.12 25 LYS B N 1
ATOM 792 C CA . LYS B 1 25 ? -5.617 -6.66 -1.266 1 94.12 25 LYS B CA 1
ATOM 793 C C . LYS B 1 25 ? -5.438 -5.168 -1.529 1 94.12 25 LYS B C 1
ATOM 795 O O . LYS B 1 25 ? -4.559 -4.77 -2.299 1 94.12 25 LYS B O 1
ATOM 800 N N . PHE B 1 26 ? -6.219 -4.387 -0.913 1 94 26 PHE B N 1
ATOM 801 C CA . PHE B 1 26 ? -6.055 -2.945 -1.046 1 94 26 PHE B CA 1
ATOM 802 C C . PHE B 1 26 ? -4.734 -2.492 -0.439 1 94 26 PHE B C 1
ATOM 804 O O . PHE B 1 26 ? -4.047 -1.638 -1.003 1 94 26 PHE B O 1
ATOM 811 N N . ILE B 1 27 ? -4.438 -3.088 0.685 1 95.62 27 ILE B N 1
ATOM 812 C CA . ILE B 1 27 ? -3.15 -2.764 1.288 1 95.62 27 ILE B CA 1
ATOM 813 C C . ILE B 1 27 ? -2.021 -3.164 0.342 1 95.62 27 ILE B C 1
ATOM 815 O O . ILE B 1 27 ? -1.078 -2.398 0.132 1 95.62 27 ILE B O 1
ATOM 819 N N . PHE B 1 28 ? -2.158 -4.266 -0.231 1 96.75 28 PHE B N 1
ATOM 820 C CA . PHE B 1 28 ? -1.128 -4.742 -1.146 1 96.75 28 PHE B CA 1
ATOM 821 C C . PHE B 1 28 ? -1.017 -3.828 -2.359 1 96.75 28 PHE B C 1
ATOM 823 O O . PHE B 1 28 ? 0.082 -3.594 -2.869 1 96.75 28 PHE B O 1
ATOM 830 N N . LEU B 1 29 ? -2.143 -3.387 -2.852 1 95.81 29 LEU B N 1
ATOM 831 C CA . LEU B 1 29 ? -2.131 -2.424 -3.947 1 95.81 29 LEU B CA 1
ATOM 832 C C . LEU B 1 29 ? -1.278 -1.209 -3.596 1 95.81 29 LEU B C 1
ATOM 834 O O . LEU B 1 29 ? -0.548 -0.691 -4.445 1 95.81 29 LEU B O 1
ATOM 838 N N . GLY B 1 30 ? -1.358 -0.777 -2.391 1 96.38 30 GLY B N 1
ATOM 839 C CA . GLY B 1 30 ? -0.523 0.319 -1.924 1 96.38 30 GLY B CA 1
ATOM 840 C C . GLY B 1 30 ? 0.96 0.012 -1.999 1 96.38 30 GLY B C 1
ATOM 841 O O . GLY B 1 30 ? 1.761 0.876 -2.363 1 96.38 30 GLY B O 1
ATOM 842 N N . ARG B 1 31 ? 1.3 -1.207 -1.644 1 97.25 31 ARG B N 1
ATOM 843 C CA . ARG B 1 31 ? 2.695 -1.622 -1.739 1 97.25 31 ARG B CA 1
ATOM 844 C C . ARG B 1 31 ? 3.188 -1.562 -3.182 1 97.25 31 ARG B C 1
ATOM 846 O O . ARG B 1 31 ? 4.293 -1.089 -3.447 1 97.25 31 ARG B O 1
ATOM 853 N N . ILE B 1 32 ? 2.375 -2.006 -4.059 1 96.25 32 ILE B N 1
ATOM 854 C CA . ILE B 1 32 ? 2.717 -1.981 -5.477 1 96.25 32 ILE B CA 1
ATOM 855 C C . ILE B 1 32 ? 2.953 -0.542 -5.926 1 96.25 32 ILE B C 1
ATOM 857 O O . ILE B 1 32 ? 3.971 -0.24 -6.555 1 96.25 32 ILE B O 1
ATOM 861 N N . PHE B 1 33 ? 2.055 0.29 -5.57 1 95.19 33 PHE B N 1
ATOM 862 C CA . PHE B 1 33 ? 2.121 1.686 -5.988 1 95.19 33 PHE B CA 1
ATOM 863 C C . PHE B 1 33 ? 3.373 2.357 -5.434 1 95.19 33 PHE B C 1
ATOM 865 O O . PHE B 1 33 ? 4.043 3.115 -6.141 1 95.19 33 PHE B O 1
ATOM 872 N N . GLU B 1 34 ? 3.682 2.088 -4.215 1 96.5 34 GLU B N 1
ATOM 873 C CA . GLU B 1 34 ? 4.859 2.699 -3.605 1 96.5 34 GLU B CA 1
ATOM 874 C C . GLU B 1 34 ? 6.145 2.189 -4.25 1 96.5 34 GLU B C 1
ATOM 876 O O . GLU B 1 34 ? 7.059 2.969 -4.523 1 96.5 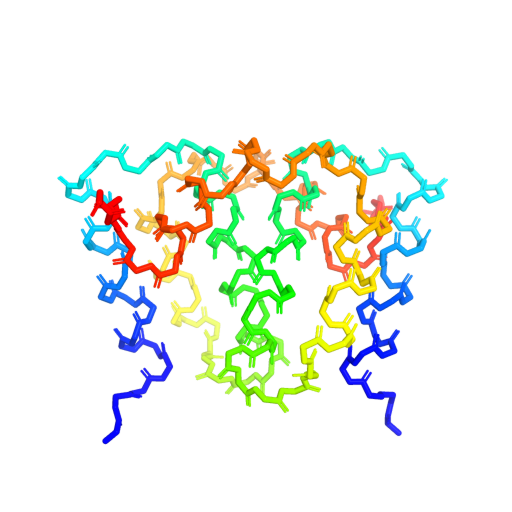34 GLU B O 1
ATOM 881 N N . ALA B 1 35 ? 6.191 0.945 -4.516 1 96.38 35 ALA B N 1
ATOM 882 C CA . ALA B 1 35 ? 7.352 0.367 -5.191 1 96.38 35 ALA B CA 1
ATOM 883 C C . ALA B 1 35 ? 7.531 0.969 -6.578 1 96.38 35 ALA B C 1
ATOM 885 O O . ALA B 1 35 ? 8.656 1.217 -7.016 1 96.38 35 ALA B O 1
ATOM 886 N N . LEU B 1 36 ? 6.438 1.209 -7.219 1 95.75 36 LEU B N 1
ATOM 887 C CA . LEU B 1 36 ? 6.465 1.826 -8.539 1 95.75 36 LEU B CA 1
ATOM 888 C C . LEU B 1 36 ? 6.969 3.264 -8.461 1 95.75 36 LEU B C 1
ATOM 890 O O . LEU B 1 36 ? 7.82 3.674 -9.25 1 95.75 36 LEU B O 1
ATOM 894 N N . SER B 1 37 ? 6.43 3.932 -7.523 1 92.56 37 SER B N 1
ATOM 895 C CA . SER B 1 37 ? 6.789 5.336 -7.352 1 92.56 37 SER B CA 1
ATOM 896 C C . SER B 1 37 ? 8.281 5.496 -7.086 1 92.56 37 SER B C 1
ATOM 898 O O . SER B 1 37 ? 8.883 6.5 -7.473 1 92.56 37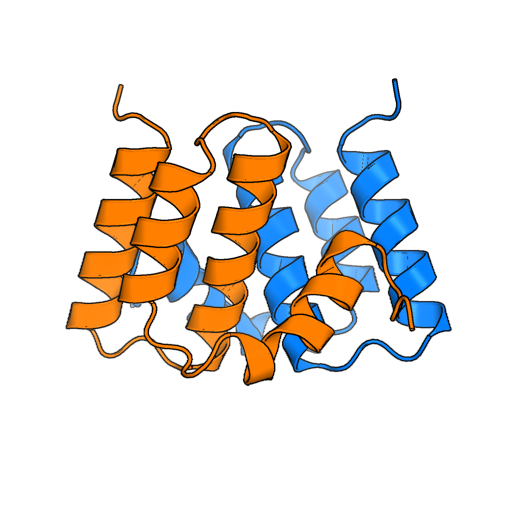 SER B O 1
ATOM 900 N N . ARG B 1 38 ? 8.867 4.477 -6.57 1 92.31 38 ARG B N 1
ATOM 901 C CA . ARG B 1 38 ? 10.281 4.5 -6.207 1 92.31 38 ARG B CA 1
ATOM 902 C C . ARG B 1 38 ? 11.156 4 -7.355 1 92.31 38 ARG B C 1
ATOM 904 O O . ARG B 1 38 ? 12.383 4.113 -7.305 1 92.31 38 ARG B O 1
ATOM 911 N N . GLY B 1 39 ? 10.492 3.375 -8.242 1 93.31 39 GLY B N 1
ATOM 912 C CA . GLY B 1 39 ? 11.234 2.818 -9.359 1 93.31 39 GLY B CA 1
ATOM 913 C C . GLY B 1 39 ? 11.789 1.435 -9.078 1 93.31 39 GLY B C 1
ATOM 914 O O . GLY B 1 39 ? 12.664 0.952 -9.797 1 93.31 39 GLY B O 1
ATOM 915 N N . ASP B 1 40 ? 11.305 0.816 -7.98 1 95.69 40 ASP B N 1
ATOM 916 C CA . ASP B 1 40 ? 11.734 -0.535 -7.641 1 95.69 40 ASP B CA 1
ATOM 917 C C . ASP B 1 40 ? 11.141 -1.563 -8.594 1 95.69 40 ASP B C 1
ATOM 919 O O . ASP B 1 40 ? 11.688 -2.656 -8.758 1 95.69 40 ASP B O 1
ATOM 923 N N . ILE B 1 41 ? 10.023 -1.183 -9.102 1 96.94 41 ILE B N 1
ATOM 924 C CA . ILE B 1 41 ? 9.398 -1.952 -10.172 1 96.94 41 ILE B CA 1
ATOM 925 C C . ILE B 1 41 ? 8.977 -1.016 -11.305 1 96.94 41 ILE B C 1
ATOM 927 O O . ILE B 1 41 ? 8.859 0.196 -11.102 1 96.94 41 ILE B O 1
ATOM 931 N N . ASP B 1 42 ? 8.805 -1.577 -12.438 1 96.81 42 ASP B N 1
ATOM 932 C CA . ASP B 1 42 ? 8.359 -0.744 -13.555 1 96.81 42 ASP B CA 1
ATOM 933 C C . ASP B 1 42 ? 6.867 -0.919 -13.812 1 96.81 42 ASP B C 1
ATOM 935 O O . ASP B 1 42 ? 6.195 -1.679 -13.117 1 96.81 42 ASP B O 1
ATOM 939 N N . ASN B 1 43 ? 6.391 -0.124 -14.742 1 96.25 43 ASN B N 1
ATOM 940 C CA . ASN B 1 43 ? 4.957 -0.1 -15.023 1 96.25 43 ASN B CA 1
ATOM 941 C C . ASN B 1 43 ? 4.445 -1.475 -15.445 1 96.25 43 ASN B C 1
ATOM 943 O O . ASN B 1 43 ? 3.344 -1.874 -15.062 1 96.25 43 ASN B O 1
ATOM 947 N N . LYS B 1 44 ? 5.219 -2.137 -16.25 1 97 44 LYS B N 1
ATOM 948 C CA . LYS B 1 44 ? 4.812 -3.465 -16.703 1 97 44 LYS B CA 1
ATOM 949 C C . LYS B 1 44 ? 4.676 -4.43 -15.531 1 97 44 LYS B C 1
ATOM 951 O O . LYS B 1 44 ? 3.707 -5.188 -15.461 1 97 44 LYS B O 1
ATOM 956 N N . GLN B 1 45 ? 5.66 -4.352 -14.695 1 97.06 45 GLN B N 1
ATOM 957 C CA . GLN B 1 45 ? 5.652 -5.188 -13.5 1 97.06 45 GLN B CA 1
ATOM 958 C C . GLN B 1 45 ? 4.477 -4.84 -12.594 1 97.06 45 GLN B C 1
ATOM 960 O O . GLN B 1 45 ? 3.809 -5.73 -12.062 1 97.06 45 GLN B O 1
ATOM 965 N N . ALA B 1 46 ? 4.223 -3.605 -12.414 1 95.44 46 ALA B N 1
ATOM 966 C CA . ALA B 1 46 ? 3.105 -3.154 -11.594 1 95.44 46 ALA B CA 1
ATOM 967 C C . ALA B 1 46 ? 1.778 -3.67 -12.141 1 95.44 46 ALA B C 1
ATOM 969 O O . ALA B 1 46 ? 0.943 -4.176 -11.383 1 95.44 46 ALA B O 1
ATOM 970 N N . ILE B 1 47 ? 1.617 -3.574 -13.43 1 94 47 ILE B N 1
ATOM 971 C CA . ILE B 1 47 ? 0.391 -4.016 -14.086 1 94 47 ILE B CA 1
ATOM 972 C C . ILE B 1 47 ? 0.206 -5.516 -13.875 1 94 47 ILE B C 1
ATOM 974 O O . ILE B 1 47 ? -0.904 -5.98 -13.602 1 94 47 ILE B O 1
ATOM 978 N N . GLN B 1 48 ? 1.218 -6.246 -14.023 1 94.94 48 GLN B N 1
ATOM 979 C CA . GLN B 1 48 ? 1.152 -7.691 -13.812 1 94.94 48 GLN B CA 1
ATOM 980 C C . GLN B 1 48 ? 0.671 -8.023 -12.406 1 94.94 48 GLN B C 1
ATOM 982 O O . GLN B 1 48 ? -0.169 -8.906 -12.219 1 94.94 48 GLN B O 1
ATOM 987 N N . LEU B 1 49 ? 1.215 -7.398 -11.445 1 95.69 49 LEU B N 1
ATOM 988 C CA . LEU B 1 49 ? 0.832 -7.625 -10.055 1 95.69 49 LEU B CA 1
ATOM 989 C C . LEU B 1 49 ? -0.621 -7.223 -9.82 1 95.69 49 LEU B C 1
ATOM 991 O O . LEU B 1 49 ? -1.367 -7.941 -9.148 1 95.69 49 LEU B O 1
ATOM 995 N N . GLU B 1 50 ? -1.035 -6.098 -10.375 1 93.38 50 GLU B N 1
ATOM 996 C CA . GLU B 1 50 ? -2.402 -5.609 -10.219 1 93.38 50 GLU B CA 1
ATOM 997 C C . GLU B 1 50 ? -3.408 -6.586 -10.82 1 93.38 50 GLU B C 1
ATOM 999 O O . GLU B 1 50 ? -4.469 -6.828 -10.242 1 93.38 50 GLU B O 1
ATOM 1004 N N . GLU B 1 51 ? -3.111 -7.035 -11.953 1 91.94 51 GLU B N 1
ATOM 1005 C CA . GLU B 1 51 ? -3.99 -7.996 -12.609 1 91.94 51 GLU B CA 1
ATOM 1006 C C . GLU B 1 51 ? -4.172 -9.25 -11.758 1 91.94 51 GLU B C 1
ATOM 1008 O O . GLU B 1 51 ? -5.277 -9.789 -11.664 1 91.94 51 GLU B O 1
ATOM 1013 N N . LYS B 1 52 ? -3.131 -9.648 -11.195 1 93.5 52 LYS B N 1
ATOM 1014 C CA . LYS B 1 52 ? -3.189 -10.852 -10.367 1 93.5 52 LYS B CA 1
ATOM 1015 C C . LYS B 1 52 ? -3.988 -10.602 -9.094 1 93.5 52 LYS B C 1
ATOM 1017 O O . LYS B 1 52 ? -4.605 -11.523 -8.555 1 93.5 52 LYS B O 1
ATOM 1022 N N . LEU B 1 53 ? -3.869 -9.43 -8.57 1 92.12 53 LEU B N 1
ATOM 1023 C CA . LEU B 1 53 ? -4.555 -9.039 -7.34 1 92.12 53 LEU B CA 1
ATOM 1024 C C . LEU B 1 53 ? -6.066 -9.203 -7.488 1 92.12 53 LEU B C 1
ATOM 1026 O O . LEU B 1 53 ? -6.773 -9.398 -6.5 1 92.12 53 LEU B O 1
ATOM 1030 N N . ALA B 1 54 ? -6.68 -9.156 -8.578 1 82.19 54 ALA B N 1
ATOM 1031 C CA . ALA B 1 54 ? -8.078 -9.438 -8.891 1 82.19 54 ALA B CA 1
ATOM 1032 C C . ALA B 1 54 ? -9.016 -8.586 -8.047 1 82.19 54 ALA B C 1
ATOM 1034 O O . ALA B 1 54 ? -9.945 -9.102 -7.43 1 82.19 54 ALA B O 1
ATOM 1035 N N . LEU B 1 55 ? -8.727 -7.32 -7.957 1 85.31 55 LEU B N 1
ATOM 1036 C CA . LEU B 1 55 ? -9.602 -6.398 -7.246 1 85.31 55 LEU B CA 1
ATOM 1037 C C . LEU B 1 55 ? -10.734 -5.914 -8.156 1 85.31 55 LEU B C 1
ATOM 1039 O O . LEU B 1 55 ? -11.469 -4.996 -7.793 1 85.31 55 LEU B O 1
ATOM 1043 N N . GLY B 1 56 ? -10.977 -6.582 -9.172 1 74.88 56 GLY B N 1
ATOM 1044 C CA . GLY B 1 56 ? -11.992 -6.137 -10.117 1 74.88 56 GLY B CA 1
ATOM 1045 C C . GLY B 1 56 ? -11.469 -5.145 -11.133 1 74.88 56 GLY B C 1
ATOM 1046 O O . GLY B 1 56 ? -10.266 -5.078 -11.383 1 74.88 56 GLY B O 1
ATOM 1047 N N . GLU B 1 57 ? -12.375 -4.41 -11.633 1 73.56 57 GLU B N 1
ATOM 1048 C CA . GLU B 1 57 ? -11.969 -3.447 -12.656 1 73.56 57 GLU B CA 1
ATOM 1049 C C . GLU B 1 57 ? -11.281 -2.236 -12.023 1 73.56 57 GLU B C 1
ATOM 1051 O O . GLU B 1 57 ? -11.703 -1.756 -10.969 1 73.56 57 GLU B O 1
ATOM 1056 N N . ARG B 1 58 ? -10.203 -1.913 -12.633 1 72.06 58 ARG B N 1
ATOM 1057 C CA . ARG B 1 58 ? -9.406 -0.788 -12.148 1 72.06 58 ARG B CA 1
ATOM 1058 C C . ARG B 1 58 ? -10.281 0.439 -11.914 1 72.06 58 ARG B C 1
ATOM 1060 O O . ARG B 1 58 ? -10.07 1.186 -10.953 1 72.06 58 ARG B O 1
ATOM 1067 N N . LYS B 1 59 ? -11.219 0.515 -12.781 1 74.75 59 LYS B N 1
ATOM 1068 C CA . LYS B 1 59 ? -12.125 1.658 -12.672 1 74.75 59 LYS B CA 1
ATOM 1069 C C . LYS B 1 59 ? -12.773 1.713 -11.297 1 74.75 59 LYS B C 1
ATOM 1071 O O . LYS B 1 59 ? -13.078 2.795 -10.789 1 74.75 59 LYS B O 1
ATOM 1076 N N . GLN B 1 60 ? -12.75 0.629 -10.703 1 76.88 60 GLN B N 1
ATOM 1077 C CA . GLN B 1 60 ? -13.461 0.536 -9.43 1 76.88 60 GLN B CA 1
ATOM 1078 C C . GLN B 1 60 ? -12.602 1.064 -8.289 1 76.88 60 GLN B C 1
ATOM 1080 O O . GLN B 1 60 ? -13.125 1.466 -7.246 1 76.88 60 GLN B O 1
ATOM 1085 N N . TYR B 1 61 ? -11.266 1.066 -8.656 1 83.56 61 TYR B N 1
ATOM 1086 C CA . TYR B 1 61 ? -10.461 1.506 -7.523 1 83.56 61 TYR B CA 1
ATOM 1087 C C . TYR B 1 61 ? -9.539 2.65 -7.922 1 83.56 61 TYR B C 1
ATOM 1089 O O . TYR B 1 61 ? -8.641 3.025 -7.16 1 83.56 61 TYR B O 1
ATOM 1097 N N . GLU B 1 62 ? -9.797 3.154 -9.062 1 86.12 62 GLU B N 1
ATOM 1098 C CA . GLU B 1 62 ? -8.992 4.277 -9.547 1 86.12 62 GLU B CA 1
ATOM 1099 C C . GLU B 1 62 ? -9.133 5.488 -8.625 1 86.12 62 GLU B C 1
ATOM 1101 O O . GLU B 1 62 ? -8.148 6.176 -8.344 1 86.12 62 GLU B O 1
ATOM 1106 N N . ILE B 1 63 ? -10.352 5.672 -8.273 1 87.81 63 ILE B N 1
ATOM 1107 C CA . ILE B 1 63 ? -10.617 6.793 -7.379 1 87.81 63 ILE B CA 1
ATOM 1108 C C . ILE B 1 63 ? -9.859 6.602 -6.066 1 87.81 63 ILE B C 1
ATOM 1110 O O . ILE B 1 63 ? -9.266 7.543 -5.543 1 87.81 63 ILE B O 1
ATOM 1114 N N . LEU B 1 64 ? -9.805 5.422 -5.594 1 91.94 64 LEU B N 1
ATOM 1115 C CA . LEU B 1 64 ? -9.102 5.105 -4.355 1 91.94 64 LEU B CA 1
ATOM 1116 C C . LEU B 1 64 ? -7.602 5.316 -4.508 1 91.94 64 LEU B C 1
ATOM 1118 O O . LEU B 1 64 ? -6.953 5.855 -3.607 1 91.94 64 LEU B O 1
ATOM 1122 N N . LEU B 1 65 ? -7.145 4.984 -5.664 1 91.31 65 LEU B N 1
ATOM 1123 C CA . LEU B 1 65 ? -5.723 5.148 -5.949 1 91.31 65 LEU B CA 1
ATOM 1124 C C . LEU B 1 65 ? -5.344 6.625 -5.98 1 91.31 65 LEU B C 1
ATOM 1126 O O . LEU B 1 65 ? -4.262 7.004 -5.523 1 91.31 65 LEU B O 1
ATOM 1130 N N . GLN B 1 66 ? -6.199 7.391 -6.5 1 91.75 66 GLN B N 1
ATOM 1131 C CA . GLN B 1 66 ? -5.93 8.82 -6.555 1 91.75 66 GLN B CA 1
ATOM 1132 C C . GLN B 1 66 ? -5.828 9.414 -5.152 1 91.75 66 GLN B C 1
ATOM 1134 O O . GLN B 1 66 ? -4.895 10.164 -4.855 1 91.75 66 GLN B O 1
ATOM 1139 N N . TYR B 1 67 ? -6.672 9.023 -4.344 1 91.88 67 TYR B N 1
ATOM 1140 C CA . TYR B 1 67 ? -6.605 9.469 -2.957 1 91.88 67 TYR B CA 1
ATOM 1141 C C . TYR B 1 67 ? -5.309 9.008 -2.299 1 91.88 67 TYR B C 1
ATOM 1143 O O . TYR B 1 67 ? -4.648 9.789 -1.609 1 91.88 67 TYR B O 1
ATOM 1151 N N . ALA B 1 68 ? -5.004 7.797 -2.545 1 92.75 68 ALA B N 1
ATOM 1152 C CA . ALA B 1 68 ? -3.84 7.211 -1.891 1 92.75 68 ALA B CA 1
ATOM 1153 C C . ALA B 1 68 ? -2.545 7.777 -2.469 1 92.75 68 ALA B C 1
ATOM 1155 O O . ALA B 1 68 ? -1.492 7.711 -1.829 1 92.75 68 ALA B O 1
ATOM 1156 N N . SER B 1 69 ? -2.625 8.328 -3.652 1 91.69 69 SER B N 1
ATOM 1157 C CA . SER B 1 69 ? -1.433 8.797 -4.348 1 91.69 69 SER B CA 1
ATOM 1158 C C . SER B 1 69 ? -1.227 10.297 -4.137 1 91.69 69 SER B C 1
ATOM 1160 O O . SER B 1 69 ? -0.103 10.75 -3.902 1 91.69 69 SER B O 1
ATOM 1162 N N . ILE B 1 70 ? -2.33 11.016 -4.324 1 88.12 70 ILE B N 1
ATOM 1163 C CA . ILE B 1 70 ? -2.107 12.453 -4.297 1 88.12 70 ILE B CA 1
ATOM 1164 C C . ILE B 1 70 ? -3.043 13.102 -3.277 1 88.12 70 ILE B C 1
ATOM 1166 O O . ILE B 1 70 ? -3.037 14.32 -3.105 1 88.12 70 ILE B O 1
ATOM 1170 N N . GLY B 1 71 ? -3.836 12.305 -2.611 1 89.69 71 GLY B N 1
ATOM 1171 C CA . GLY B 1 71 ? -4.621 12.797 -1.492 1 89.69 71 GLY B CA 1
ATOM 1172 C C . GLY B 1 71 ? -5.949 13.398 -1.915 1 89.69 71 GLY B C 1
ATOM 1173 O O . GLY B 1 71 ? -6.699 13.906 -1.079 1 89.69 71 GLY B O 1
ATOM 1174 N N . GLN B 1 72 ? -6.121 13.375 -3.201 1 83.88 72 GLN B N 1
ATOM 1175 C CA . GLN B 1 72 ? -7.383 13.953 -3.645 1 83.88 72 GLN B CA 1
ATOM 1176 C C . GLN B 1 72 ? -7.773 13.438 -5.027 1 83.88 72 GLN B C 1
ATOM 1178 O O . GLN B 1 72 ? -6.953 12.836 -5.723 1 83.88 72 GLN B O 1
ATOM 1183 N N . LEU B 1 73 ? -9.164 13.602 -5.238 1 81.69 73 LEU B N 1
ATOM 1184 C CA . LEU B 1 73 ? -9.641 13.266 -6.574 1 81.69 73 LEU B CA 1
ATOM 1185 C C . LEU B 1 73 ? -9.312 14.383 -7.562 1 81.69 73 LEU B C 1
ATOM 1187 O O . LEU B 1 73 ? -9.562 15.555 -7.281 1 81.69 73 LEU B O 1
ATOM 1191 N N . ILE B 1 74 ? -8.5 13.938 -8.477 1 71.31 74 ILE B N 1
ATOM 1192 C CA . ILE B 1 74 ? -8.336 14.914 -9.547 1 71.31 74 ILE B CA 1
ATOM 1193 C C . ILE B 1 74 ? -9.391 14.68 -10.625 1 71.31 74 ILE B C 1
ATOM 1195 O O . ILE B 1 74 ? -9.516 13.57 -11.156 1 71.31 74 ILE B O 1
ATOM 1199 N N . LEU B 1 75 ? -10.516 15.43 -10.57 1 56.88 75 LEU B N 1
ATOM 1200 C CA . LEU B 1 75 ? -11.547 15.422 -11.602 1 56.88 75 LEU B CA 1
ATOM 1201 C C . LEU B 1 75 ? -10.961 15.797 -12.953 1 56.88 75 LEU B C 1
ATOM 1203 O O . LEU B 1 75 ? -10.008 16.578 -13.031 1 56.88 75 LEU B O 1
#

Sequence (150 aa):
MDSVFDELLETLETGLSHNMPEQAKFIFLGRIFEALSRGDIDNKQAIQLEEKLALGERKQYEILLQYASIGQLILMDSVFDELLETLETGLSHNMPEQAKFIFLGRIFEALSRGDIDNKQAIQLEEKLALGERKQYEILLQYASIGQLIL